Protein AF-A0A5U8JHR2-F1 (afdb_monomer)

Foldseek 3Di:
DDDDCVVAVDQPDLVDLPGVNNVVLVVVCVVVVHDSVVCSVPDDADPCNDQDDDPPPVVSVVVVVVVCVVVDDDPPPPPPPPDDPDDDPDD

pLDDT: mean 75.76, std 13.0, range [42.88, 91.31]

InterPro domains:
  IPR057271 YagK/YfjJ, C-terminal domain [PF11726] (1-89)

Structure (mmCIF, N/CA/C/O backbone):
data_AF-A0A5U8JHR2-F1
#
_entry.id   AF-A0A5U8JHR2-F1
#
loop_
_atom_site.group_PDB
_atom_site.id
_atom_site.type_symbol
_atom_site.label_atom_id
_atom_site.label_alt_id
_atom_site.label_comp_id
_atom_site.label_asym_id
_atom_site.label_entity_id
_atom_site.label_seq_id
_atom_site.pdbx_PDB_ins_code
_atom_site.Cartn_x
_atom_site.Cartn_y
_atom_site.Cartn_z
_atom_site.occupancy
_atom_site.B_iso_or_equiv
_atom_site.auth_seq_id
_atom_site.auth_comp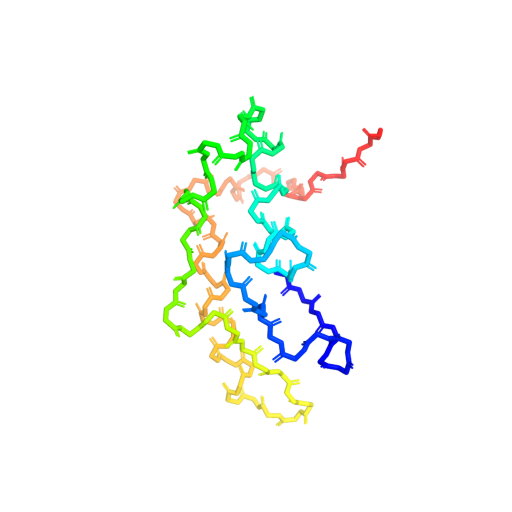_id
_atom_site.auth_asym_id
_atom_site.auth_atom_id
_atom_site.pdbx_PDB_model_num
ATOM 1 N N . LEU A 1 1 ? -3.263 -5.346 -2.189 1.00 74.50 1 LEU A N 1
ATOM 2 C CA . LEU A 1 1 ? -3.875 -4.604 -3.313 1.00 74.50 1 LEU A CA 1
ATOM 3 C C . LEU A 1 1 ? -3.124 -4.973 -4.584 1.00 74.50 1 LEU A C 1
ATOM 5 O O . LEU A 1 1 ? -1.900 -5.008 -4.537 1.00 74.50 1 LEU A O 1
ATOM 9 N N . LEU A 1 2 ? -3.831 -5.291 -5.669 1.00 81.56 2 LEU A N 1
ATOM 10 C CA . LEU A 1 2 ? -3.250 -5.406 -7.010 1.00 81.56 2 LEU A CA 1
ATOM 11 C C . LEU A 1 2 ? -3.622 -4.132 -7.765 1.00 81.56 2 LEU A C 1
ATOM 13 O O . LEU A 1 2 ? -4.791 -3.758 -7.768 1.00 81.56 2 LEU A O 1
ATOM 17 N N . LEU A 1 3 ? -2.636 -3.449 -8.338 1.00 81.62 3 LEU A N 1
ATOM 18 C CA . LEU A 1 3 ? -2.811 -2.134 -8.951 1.00 81.62 3 LEU A CA 1
ATOM 19 C C . LEU A 1 3 ? -2.185 -2.127 -10.343 1.00 81.62 3 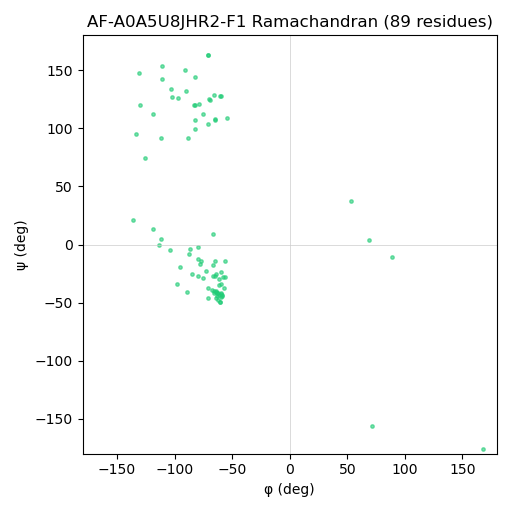LEU A C 1
ATOM 21 O O . LEU A 1 3 ? -1.177 -2.798 -10.572 1.00 81.62 3 LEU A O 1
ATOM 25 N N . ASN A 1 4 ? -2.775 -1.356 -11.257 1.00 80.38 4 ASN A N 1
ATOM 26 C CA . ASN A 1 4 ? -2.164 -1.104 -12.555 1.00 80.38 4 ASN A CA 1
ATOM 27 C C . ASN A 1 4 ? -0.917 -0.229 -12.369 1.00 80.38 4 ASN A C 1
ATOM 29 O O . ASN A 1 4 ? -1.008 0.872 -11.821 1.00 80.38 4 ASN A O 1
ATOM 33 N N . ARG A 1 5 ? 0.229 -0.710 -12.857 1.00 76.50 5 ARG A N 1
ATOM 34 C CA . ARG A 1 5 ? 1.509 0.002 -12.807 1.00 76.50 5 ARG A CA 1
ATOM 35 C C . ARG A 1 5 ? 1.464 1.344 -13.539 1.00 76.50 5 ARG A C 1
ATOM 37 O O . ARG A 1 5 ? 2.111 2.281 -13.083 1.00 76.50 5 ARG A O 1
ATOM 44 N N . ASP A 1 6 ? 0.697 1.437 -14.622 1.00 77.38 6 ASP A N 1
ATOM 45 C CA . ASP A 1 6 ? 0.627 2.648 -15.451 1.00 77.38 6 ASP A CA 1
ATOM 46 C C . ASP A 1 6 ? -0.138 3.782 -14.758 1.00 77.38 6 ASP A C 1
ATOM 48 O O . ASP A 1 6 ? 0.059 4.953 -15.064 1.00 77.38 6 ASP A O 1
ATOM 52 N N . THR A 1 7 ? -0.998 3.438 -13.795 1.00 75.25 7 THR A N 1
ATOM 53 C CA . THR A 1 7 ? -1.766 4.401 -12.995 1.00 75.25 7 THR A CA 1
ATOM 54 C C . THR A 1 7 ? -1.110 4.661 -11.639 1.00 75.25 7 THR A C 1
ATOM 56 O O . THR A 1 7 ? -1.154 5.778 -11.137 1.00 75.25 7 THR A O 1
ATOM 59 N N . TRP A 1 8 ? -0.477 3.643 -11.048 1.00 73.69 8 TRP A N 1
ATOM 60 C CA . TRP A 1 8 ? 0.119 3.707 -9.715 1.00 73.69 8 TRP A CA 1
ATOM 61 C C . TRP A 1 8 ? 1.525 3.106 -9.729 1.00 73.69 8 TRP A C 1
ATOM 63 O O . TRP A 1 8 ? 1.708 1.899 -9.561 1.00 73.69 8 TRP A O 1
ATOM 73 N N . CYS A 1 9 ? 2.538 3.958 -9.892 1.00 75.44 9 CYS A N 1
ATOM 74 C CA . CYS A 1 9 ? 3.948 3.555 -9.915 1.00 75.44 9 CYS A CA 1
ATOM 75 C C . CYS A 1 9 ? 4.553 3.330 -8.516 1.00 75.44 9 CYS A C 1
ATOM 77 O O . CYS A 1 9 ? 5.710 2.930 -8.393 1.00 75.44 9 CYS A O 1
ATOM 79 N N . GLY A 1 10 ? 3.788 3.564 -7.449 1.00 79.44 10 GLY A N 1
ATOM 80 C CA . GLY A 1 10 ? 4.217 3.344 -6.075 1.00 79.44 10 GLY A CA 1
ATOM 81 C C . GLY A 1 10 ? 3.262 3.964 -5.053 1.00 79.44 10 GLY A C 1
ATOM 82 O O . GLY A 1 10 ? 2.224 4.504 -5.428 1.00 79.44 10 GLY A O 1
ATOM 83 N N . PRO A 1 11 ? 3.608 3.900 -3.755 1.00 78.81 11 PRO A N 1
ATOM 84 C CA . PRO A 1 11 ? 2.782 4.445 -2.676 1.00 78.81 11 PRO A CA 1
ATOM 85 C C . PRO A 1 11 ? 2.653 5.978 -2.691 1.00 78.81 11 PRO A C 1
ATOM 87 O O . PRO A 1 11 ? 1.742 6.505 -2.063 1.00 78.81 11 PRO A O 1
ATOM 90 N N . GLY A 1 12 ? 3.533 6.694 -3.397 1.00 84.75 12 GLY A N 1
ATOM 91 C CA . GLY A 1 12 ? 3.611 8.157 -3.336 1.00 84.75 12 GLY A CA 1
ATOM 92 C C . GLY A 1 12 ? 4.188 8.655 -2.005 1.00 84.75 12 GLY A C 1
ATOM 93 O O . GLY A 1 12 ? 4.927 7.927 -1.336 1.00 84.75 12 GLY A O 1
ATOM 94 N N . ASP A 1 13 ? 3.875 9.897 -1.631 1.00 82.06 13 ASP A N 1
ATOM 95 C CA . ASP A 1 13 ? 4.312 10.483 -0.360 1.00 82.06 13 ASP A CA 1
ATOM 96 C C . ASP A 1 13 ? 3.444 9.989 0.809 1.00 82.06 13 ASP A C 1
ATOM 98 O O . ASP A 1 13 ? 2.239 10.210 0.865 1.00 82.06 13 ASP A O 1
ATOM 102 N N . TYR A 1 14 ? 4.068 9.356 1.802 1.00 81.81 14 TYR A N 1
ATOM 103 C CA . TYR A 1 14 ? 3.395 8.849 2.999 1.00 81.81 14 TYR A CA 1
ATOM 104 C C . TYR A 1 14 ? 2.785 9.931 3.899 1.00 81.81 14 TYR A C 1
ATOM 106 O O . TYR A 1 14 ? 2.040 9.580 4.821 1.00 81.81 14 TYR A O 1
ATOM 114 N N . LYS A 1 15 ? 3.141 11.203 3.708 1.00 79.56 15 LYS A N 1
ATOM 115 C CA . LYS A 1 15 ? 2.572 12.348 4.431 1.00 79.56 15 LYS A CA 1
ATOM 116 C C . LYS A 1 15 ? 1.427 13.012 3.673 1.00 79.56 15 LYS A C 1
ATOM 118 O O . LYS A 1 15 ? 0.641 13.717 4.297 1.00 79.56 15 LYS A O 1
ATOM 123 N N . ASP A 1 16 ? 1.338 12.778 2.371 1.00 83.38 16 ASP A N 1
ATOM 124 C CA . ASP A 1 16 ? 0.298 13.330 1.518 1.00 83.38 16 ASP A CA 1
ATOM 125 C C . ASP A 1 16 ? -0.973 12.461 1.613 1.00 83.38 16 ASP A C 1
ATOM 127 O O . ASP A 1 16 ? -0.902 11.259 1.326 1.00 83.38 16 ASP A O 1
ATOM 131 N N . PRO A 1 17 ? -2.123 13.011 2.052 1.00 81.12 17 PRO A N 1
ATOM 132 C CA . PRO A 1 17 ? -3.383 12.274 2.124 1.00 81.12 17 PRO A CA 1
ATOM 133 C C . PRO A 1 17 ? -3.914 11.827 0.755 1.00 81.12 17 PRO A C 1
ATOM 135 O O . PRO A 1 17 ? -4.609 10.811 0.706 1.00 81.12 17 PRO A O 1
ATOM 138 N N . ASP A 1 18 ? -3.560 12.522 -0.329 1.00 85.94 18 ASP A N 1
ATOM 139 C CA . ASP A 1 18 ? -4.046 12.224 -1.682 1.00 85.94 18 ASP A CA 1
ATOM 140 C C . ASP A 1 18 ? -3.176 11.177 -2.398 1.00 85.94 18 ASP A C 1
ATOM 142 O O . ASP A 1 18 ? -3.532 10.650 -3.458 1.00 85.94 18 ASP A O 1
ATOM 146 N N . SER A 1 19 ? -2.036 10.810 -1.804 1.00 88.12 19 SER A N 1
ATOM 147 C CA . SER A 1 19 ? -1.214 9.710 -2.296 1.00 88.12 19 SER A CA 1
ATOM 148 C C . SER A 1 19 ? -1.876 8.354 -2.050 1.00 88.12 19 SER A C 1
ATOM 150 O O . SER A 1 19 ? -2.741 8.184 -1.187 1.00 88.12 19 SER A O 1
ATOM 152 N N . LEU A 1 20 ? -1.402 7.319 -2.748 1.00 86.81 20 LEU A N 1
ATOM 153 C CA . LEU A 1 20 ? -1.853 5.951 -2.500 1.00 86.81 20 LEU A CA 1
ATOM 154 C C . LEU A 1 20 ? -1.624 5.521 -1.041 1.00 86.81 20 LEU A C 1
ATOM 156 O O . LEU A 1 20 ? -2.460 4.831 -0.458 1.00 86.81 20 LEU A O 1
ATOM 160 N N . ALA A 1 21 ? -0.511 5.932 -0.434 1.00 86.94 21 ALA A N 1
ATOM 161 C CA . ALA A 1 21 ? -0.231 5.680 0.971 1.00 86.94 21 ALA A CA 1
ATOM 162 C C . ALA A 1 21 ? -1.212 6.416 1.897 1.00 86.94 21 ALA A C 1
ATOM 164 O O . ALA A 1 21 ? -1.655 5.827 2.888 1.00 86.94 21 ALA A O 1
ATOM 165 N N . GLY A 1 22 ? -1.565 7.662 1.571 1.00 86.50 22 GLY A N 1
ATOM 166 C CA . GLY A 1 22 ? -2.583 8.452 2.263 1.00 86.50 22 GLY A CA 1
ATOM 167 C C . GLY A 1 22 ? -3.960 7.794 2.206 1.00 86.50 22 GLY A C 1
ATOM 168 O O . GLY A 1 22 ? -4.560 7.525 3.248 1.00 86.50 22 GLY A O 1
ATOM 169 N N . MET A 1 23 ? -4.393 7.389 1.012 1.00 87.75 23 MET A N 1
ATOM 170 C CA . MET A 1 23 ? -5.652 6.668 0.808 1.00 87.75 23 MET A CA 1
ATOM 171 C C . MET A 1 23 ? -5.702 5.338 1.574 1.00 87.75 23 MET A C 1
ATOM 173 O O . MET A 1 23 ? -6.708 5.025 2.209 1.00 87.75 23 MET A O 1
ATOM 177 N N . ILE A 1 24 ? -4.611 4.558 1.585 1.00 87.38 24 ILE A N 1
ATOM 178 C CA . ILE A 1 24 ? -4.531 3.310 2.369 1.00 87.38 24 ILE A CA 1
ATOM 179 C C . ILE A 1 24 ? -4.677 3.594 3.872 1.00 87.38 24 ILE A C 1
ATOM 181 O O . ILE A 1 24 ? -5.397 2.874 4.566 1.00 87.38 24 ILE A O 1
ATOM 185 N N . LYS A 1 25 ? -4.021 4.642 4.386 1.00 86.50 25 LYS A N 1
ATOM 186 C CA . LYS A 1 25 ? -4.126 5.053 5.796 1.00 86.50 25 LYS A CA 1
ATOM 187 C C . LYS A 1 25 ? -5.546 5.474 6.162 1.00 86.50 25 LYS A C 1
ATOM 189 O O . LYS A 1 25 ? -6.049 5.057 7.204 1.00 86.50 25 LYS A O 1
ATOM 194 N N . GLN A 1 26 ? -6.197 6.261 5.310 1.00 84.50 26 GLN A N 1
ATOM 195 C CA . GLN A 1 26 ? -7.579 6.697 5.512 1.00 84.50 26 GLN A CA 1
ATOM 196 C C . GLN A 1 26 ? -8.549 5.512 5.501 1.00 84.50 26 GLN A C 1
ATOM 198 O O . GLN A 1 26 ? -9.371 5.393 6.408 1.00 84.50 26 GLN A O 1
ATOM 203 N N . ALA A 1 27 ? -8.411 4.594 4.539 1.00 86.25 27 ALA A N 1
ATOM 204 C CA . ALA A 1 27 ? -9.229 3.386 4.467 1.00 86.25 27 ALA A CA 1
ATOM 205 C C . ALA A 1 27 ? -9.070 2.511 5.722 1.00 86.25 27 ALA A C 1
ATOM 207 O O . ALA A 1 27 ? -10.057 2.018 6.267 1.00 86.25 27 ALA A O 1
ATOM 208 N N . TRP A 1 28 ? -7.840 2.367 6.226 1.00 85.81 28 TRP A N 1
ATOM 209 C CA . TRP A 1 28 ? -7.564 1.653 7.474 1.00 85.81 28 TRP A CA 1
ATOM 210 C C . TRP A 1 28 ? -8.236 2.311 8.687 1.00 85.81 28 TRP A C 1
ATOM 212 O O . TRP A 1 28 ? -8.902 1.633 9.469 1.00 85.81 28 TRP A O 1
ATOM 222 N N . CYS A 1 29 ? -8.107 3.632 8.832 1.00 84.62 29 CYS A N 1
ATOM 223 C CA . CYS A 1 29 ? -8.729 4.367 9.936 1.00 84.62 29 CYS A CA 1
ATOM 224 C C . CYS A 1 29 ? -10.264 4.306 9.864 1.00 84.62 29 CYS A C 1
ATOM 226 O O . CYS A 1 29 ? -10.918 4.076 10.880 1.00 84.62 29 CYS A O 1
ATOM 228 N N . SER A 1 30 ? -10.830 4.413 8.658 1.00 83.75 30 SER A N 1
ATOM 229 C CA . SER A 1 30 ? -12.267 4.266 8.406 1.00 83.75 30 SER A CA 1
ATOM 230 C C . SER A 1 30 ? -12.783 2.883 8.817 1.00 83.75 30 SER A C 1
ATOM 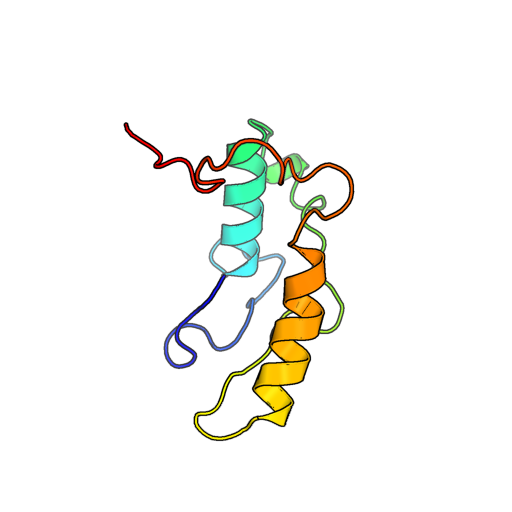232 O O . SER A 1 30 ? -13.777 2.791 9.537 1.00 83.75 30 SER A O 1
ATOM 234 N N . ALA A 1 31 ? -12.067 1.810 8.459 1.00 84.56 31 ALA A N 1
ATOM 235 C CA . ALA A 1 31 ? -12.426 0.445 8.846 1.00 84.56 31 ALA A CA 1
ATOM 236 C C . ALA A 1 31 ? -12.427 0.240 10.372 1.00 84.56 31 ALA A C 1
ATOM 238 O O . ALA A 1 31 ? -13.264 -0.491 10.900 1.00 84.56 31 ALA A O 1
ATOM 239 N N . LEU A 1 32 ? -11.518 0.912 11.083 1.00 84.00 32 LEU A N 1
ATOM 240 C CA . LEU A 1 32 ? -11.431 0.870 12.544 1.00 84.00 32 LEU A CA 1
ATOM 241 C C . LEU A 1 32 ? -12.329 1.900 13.249 1.00 84.00 32 LEU A C 1
ATOM 243 O O . LEU A 1 32 ? -12.400 1.884 14.475 1.00 84.00 32 LEU A O 1
ATOM 247 N N . LYS A 1 33 ? -13.022 2.772 12.502 1.00 84.62 33 LYS A N 1
ATOM 248 C CA . LYS A 1 33 ? -13.803 3.908 13.028 1.00 84.62 33 LYS A CA 1
ATOM 249 C C . LYS A 1 33 ? -12.982 4.822 13.950 1.00 84.62 33 LYS A C 1
ATOM 251 O O . LYS A 1 33 ? -13.491 5.320 14.952 1.00 84.62 33 LYS A O 1
ATOM 256 N N . VAL A 1 34 ? -11.712 5.033 13.609 1.00 81.19 34 VAL A N 1
ATOM 257 C CA . VAL A 1 34 ? -10.793 5.919 14.338 1.00 81.19 34 VAL A CA 1
ATOM 258 C C . VAL A 1 34 ? -10.451 7.149 13.503 1.00 81.19 34 VAL A C 1
ATOM 260 O O . VAL A 1 34 ? -10.488 7.104 12.273 1.00 81.19 34 VAL A O 1
ATOM 263 N N . ASP A 1 35 ? -10.111 8.252 14.169 1.00 77.44 35 ASP A N 1
ATOM 26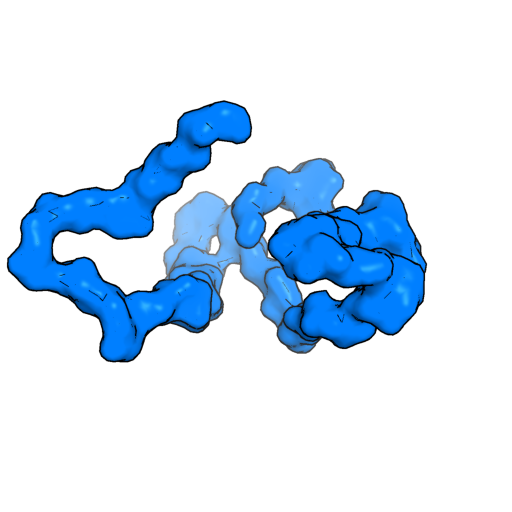4 C CA . ASP A 1 35 ? -9.758 9.500 13.493 1.00 77.44 35 ASP A CA 1
ATOM 265 C C . ASP A 1 35 ? -8.456 9.367 12.681 1.00 77.44 35 ASP A C 1
ATOM 267 O O . ASP A 1 35 ? -7.419 8.924 13.185 1.00 77.44 35 ASP A O 1
ATOM 271 N N . ALA A 1 36 ? -8.506 9.769 11.410 1.00 69.19 36 ALA A N 1
ATOM 272 C CA . ALA A 1 36 ? -7.392 9.613 10.480 1.00 69.19 36 ALA A CA 1
ATOM 273 C C . ALA A 1 36 ? -6.253 10.614 10.726 1.00 69.19 36 ALA A C 1
ATOM 275 O O . ALA A 1 36 ? -5.100 10.281 10.446 1.00 69.19 36 ALA A O 1
ATOM 276 N N . GLN A 1 37 ? -6.535 11.809 11.264 1.00 66.69 37 GLN A N 1
ATOM 277 C CA . GLN A 1 37 ? -5.492 12.805 11.535 1.00 66.69 37 GLN A CA 1
ATOM 278 C C . GLN A 1 37 ? -4.601 12.382 12.705 1.00 66.69 37 GLN A C 1
ATOM 280 O O . GLN A 1 37 ? -3.383 12.547 12.653 1.00 66.69 37 GLN A O 1
ATOM 285 N N . THR A 1 38 ? -5.193 11.765 13.726 1.00 62.12 38 THR A N 1
ATOM 286 C CA . THR A 1 38 ? -4.485 11.355 14.945 1.00 62.12 38 THR A CA 1
ATOM 287 C C . THR A 1 38 ? -3.797 9.989 14.791 1.00 62.12 38 THR A C 1
ATOM 289 O O . THR A 1 38 ? -2.785 9.717 15.440 1.00 62.12 38 THR A O 1
ATOM 292 N N . HIS A 1 39 ? -4.293 9.121 13.898 1.00 61.88 39 HIS A N 1
ATOM 293 C CA . HIS A 1 39 ? -3.867 7.716 13.809 1.00 61.88 39 HIS A CA 1
ATOM 294 C C . HIS A 1 39 ? -3.223 7.294 12.476 1.00 61.88 39 HIS A C 1
ATOM 296 O O . HIS A 1 39 ? -2.961 6.107 12.263 1.00 61.88 39 HIS A O 1
ATOM 302 N N . ALA A 1 40 ? -2.843 8.245 11.616 1.00 60.12 40 ALA A N 1
ATOM 303 C CA . ALA A 1 40 ? -2.124 7.987 10.358 1.00 60.12 40 ALA A CA 1
ATOM 304 C C . ALA A 1 40 ? -0.790 7.213 10.512 1.00 60.12 40 ALA A C 1
ATOM 306 O O . ALA A 1 40 ? -0.236 6.722 9.523 1.00 60.12 40 ALA A O 1
ATOM 307 N N . VAL A 1 41 ? -0.262 7.097 11.737 1.00 62.62 41 VAL A N 1
ATOM 308 C CA . VAL A 1 41 ? 0.970 6.360 12.080 1.00 62.62 41 VAL A CA 1
ATOM 309 C C . VAL A 1 41 ? 0.737 4.841 12.195 1.00 62.62 41 VAL A C 1
ATOM 311 O O . VAL A 1 41 ? 1.696 4.074 12.221 1.00 62.62 41 VAL A O 1
ATOM 314 N N . LEU A 1 42 ? -0.519 4.375 12.240 1.00 64.81 42 LEU A N 1
ATOM 315 C CA . LEU A 1 42 ? -0.834 2.967 12.519 1.00 64.81 42 LEU A CA 1
ATOM 316 C C . LEU A 1 42 ? -0.662 2.028 11.316 1.00 64.81 42 LEU A C 1
ATOM 318 O O . LEU A 1 42 ? -0.363 0.847 11.499 1.00 64.81 42 LEU A O 1
ATOM 322 N N . ALA A 1 43 ? -0.805 2.520 10.083 1.00 71.69 43 ALA A N 1
ATOM 323 C CA . ALA A 1 43 ? -0.563 1.702 8.898 1.00 71.69 43 ALA A CA 1
ATOM 324 C C . ALA A 1 43 ? 0.942 1.652 8.588 1.00 71.69 43 ALA A C 1
ATOM 326 O O . ALA A 1 43 ? 1.518 2.571 7.998 1.00 71.69 43 ALA A O 1
ATOM 327 N N . ARG A 1 44 ? 1.589 0.560 9.006 1.00 79.44 44 ARG A N 1
ATOM 328 C CA . ARG A 1 44 ? 3.018 0.327 8.779 1.00 79.44 44 ARG A CA 1
ATOM 329 C C . ARG A 1 44 ? 3.265 -0.237 7.382 1.00 79.44 44 ARG A C 1
ATOM 331 O O . ARG A 1 44 ? 2.837 -1.343 7.061 1.00 79.44 44 ARG A O 1
ATOM 338 N N . PHE A 1 45 ? 4.043 0.488 6.586 1.00 83.12 45 PHE A N 1
ATOM 339 C CA . PHE A 1 45 ? 4.550 0.001 5.306 1.00 83.12 45 PHE A CA 1
ATOM 340 C C . PHE A 1 45 ? 5.906 -0.696 5.509 1.00 83.12 45 PHE A C 1
ATOM 342 O O . PHE A 1 45 ? 6.772 -0.157 6.206 1.00 83.12 45 PHE A O 1
ATOM 349 N N . PRO A 1 46 ? 6.123 -1.898 4.947 1.00 81.69 46 PRO A N 1
ATOM 350 C CA . PRO A 1 46 ? 7.425 -2.557 5.006 1.00 81.69 46 PRO A CA 1
ATOM 351 C C . PRO A 1 46 ? 8.439 -1.834 4.105 1.00 81.69 46 PRO A C 1
ATOM 353 O O . PRO A 1 46 ? 8.053 -1.110 3.192 1.00 81.69 46 PRO A O 1
ATOM 356 N N . GLN A 1 47 ? 9.741 -2.085 4.300 1.00 80.75 47 GLN A N 1
ATOM 357 C CA . GLN A 1 47 ? 10.813 -1.443 3.513 1.00 80.75 47 GLN A CA 1
ATOM 358 C C . GLN A 1 47 ? 10.684 -1.649 1.992 1.00 80.75 47 GLN A C 1
ATOM 360 O O . GLN A 1 47 ? 11.148 -0.822 1.214 1.00 80.75 47 GLN A O 1
ATOM 365 N N . ARG A 1 48 ? 10.060 -2.750 1.551 1.00 82.00 48 ARG A N 1
ATOM 366 C CA . ARG A 1 48 ? 9.791 -3.049 0.133 1.00 82.00 48 ARG A CA 1
ATOM 367 C C . ARG A 1 48 ? 8.296 -3.322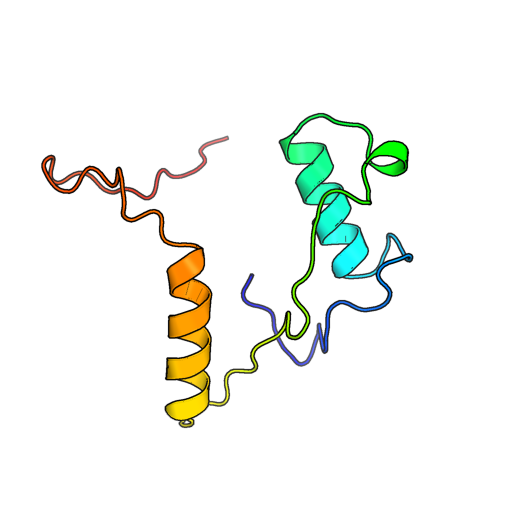 -0.072 1.00 82.00 48 ARG A C 1
ATOM 369 O O . ARG A 1 48 ? 7.914 -4.491 -0.217 1.00 82.00 48 ARG A O 1
ATOM 376 N N . PRO A 1 49 ? 7.455 -2.270 -0.054 1.00 80.94 49 PRO A N 1
ATOM 377 C CA . PRO A 1 49 ? 5.998 -2.396 0.001 1.00 80.94 49 PRO A CA 1
ATOM 378 C C . PRO A 1 49 ? 5.371 -2.775 -1.341 1.00 80.94 49 PRO A C 1
ATOM 380 O O . PRO A 1 49 ? 4.223 -3.205 -1.377 1.00 80.94 49 PRO A O 1
ATOM 383 N N . VAL A 1 50 ? 6.127 -2.661 -2.434 1.00 86.06 50 VAL A N 1
ATOM 384 C CA . VAL A 1 50 ? 5.666 -2.966 -3.788 1.00 86.06 50 VAL A CA 1
ATOM 385 C C . VAL A 1 50 ? 6.371 -4.212 -4.314 1.00 86.06 50 VAL A C 1
ATOM 387 O O . VAL A 1 50 ? 7.557 -4.433 -4.057 1.00 86.06 50 VAL A O 1
ATOM 390 N N . SER A 1 51 ? 5.628 -5.035 -5.050 1.00 86.62 51 SER A N 1
ATOM 391 C CA . SER A 1 51 ? 6.176 -6.112 -5.873 1.00 86.62 51 SER A CA 1
ATOM 392 C C . SER A 1 51 ? 5.563 -5.977 -7.260 1.00 86.62 51 SER A C 1
ATOM 394 O O . SER A 1 51 ? 4.341 -5.997 -7.390 1.00 86.62 51 SER A O 1
ATOM 396 N N . TRP A 1 52 ? 6.402 -5.787 -8.273 1.00 87.31 52 TRP A N 1
ATOM 397 C CA . TRP A 1 52 ? 5.955 -5.724 -9.660 1.00 87.31 52 TRP A CA 1
ATOM 398 C C . TRP A 1 52 ? 5.784 -7.132 -10.209 1.00 87.31 52 TRP A C 1
ATOM 400 O O . TRP A 1 52 ? 6.537 -8.031 -9.843 1.00 87.31 52 TRP A O 1
ATOM 410 N N . LEU A 1 53 ? 4.779 -7.311 -11.063 1.00 87.75 53 LEU A N 1
ATOM 411 C CA . LEU A 1 53 ? 4.515 -8.566 -11.750 1.00 87.75 53 LEU A CA 1
ATOM 412 C C . LEU A 1 53 ? 4.618 -8.320 -13.247 1.00 87.75 53 LEU A C 1
ATOM 414 O O . LEU A 1 53 ? 3.796 -7.611 -13.826 1.00 87.75 53 LEU A O 1
ATOM 418 N N . THR A 1 54 ? 5.631 -8.913 -13.864 1.00 88.94 54 THR A N 1
ATOM 419 C CA . THR A 1 54 ? 5.813 -8.898 -15.315 1.00 88.94 54 THR A CA 1
ATOM 420 C C . THR A 1 54 ? 5.391 -10.249 -15.879 1.00 88.94 54 THR A C 1
ATOM 422 O O . THR A 1 54 ? 5.746 -11.297 -15.336 1.00 88.94 54 THR A O 1
ATOM 425 N N . ARG A 1 55 ? 4.610 -10.252 -16.965 1.00 87.69 55 ARG A N 1
ATOM 426 C CA . ARG A 1 55 ? 4.152 -11.496 -17.599 1.00 87.69 55 ARG A CA 1
ATOM 427 C C . ARG A 1 55 ? 5.362 -12.328 -18.041 1.00 87.69 55 ARG A C 1
ATOM 429 O O . ARG A 1 55 ? 6.219 -11.824 -18.756 1.00 87.69 55 ARG A O 1
ATOM 436 N N . GLY A 1 56 ? 5.399 -13.596 -17.633 1.00 90.88 56 GLY A N 1
ATOM 437 C CA . GLY A 1 56 ? 6.491 -14.525 -17.945 1.00 90.88 56 GLY A CA 1
ATOM 438 C C . GLY A 1 56 ? 7.647 -14.525 -16.938 1.00 90.88 56 GLY A C 1
ATOM 439 O O . GLY A 1 56 ? 8.463 -15.441 -16.978 1.00 90.88 56 GLY A O 1
ATOM 440 N N . ASP A 1 57 ? 7.701 -13.574 -15.997 1.00 90.88 57 ASP A N 1
ATOM 441 C CA . ASP A 1 57 ? 8.699 -13.585 -14.923 1.00 90.88 57 ASP A CA 1
ATOM 442 C C . ASP A 1 57 ? 8.190 -14.391 -13.717 1.00 90.88 57 ASP A C 1
ATOM 444 O O . ASP A 1 57 ? 7.521 -13.886 -12.808 1.00 90.88 57 ASP A O 1
ATOM 448 N N . ASN A 1 58 ? 8.527 -15.681 -13.714 1.00 91.31 58 ASN A N 1
ATOM 449 C CA . ASN A 1 58 ? 8.168 -16.591 -12.629 1.00 91.31 58 ASN A CA 1
ATOM 450 C C . ASN A 1 58 ? 8.849 -16.231 -11.300 1.00 91.31 58 ASN A C 1
ATOM 452 O O . ASN A 1 58 ? 8.294 -16.516 -10.241 1.00 91.31 58 ASN A O 1
ATOM 456 N N . THR A 1 59 ? 10.013 -15.580 -11.321 1.00 90.88 59 THR A N 1
ATOM 457 C CA . THR A 1 59 ? 10.739 -15.206 -10.100 1.00 90.88 59 THR A CA 1
ATOM 458 C C . THR A 1 59 ? 10.008 -14.088 -9.363 1.00 90.88 59 THR A C 1
ATOM 460 O O . THR A 1 59 ? 9.781 -14.193 -8.155 1.00 90.88 59 THR A O 1
ATOM 463 N N . GLN A 1 60 ? 9.571 -13.052 -10.088 1.00 90.25 60 GLN A N 1
ATOM 464 C CA . GLN A 1 60 ? 8.729 -11.984 -9.532 1.00 90.25 60 GLN A CA 1
ATOM 465 C C . GLN A 1 60 ? 7.425 -12.543 -8.960 1.00 90.25 60 GLN A C 1
ATOM 467 O O . GLN A 1 60 ? 7.026 -12.173 -7.852 1.00 90.25 60 GLN A O 1
ATOM 472 N N . LEU A 1 61 ? 6.794 -13.474 -9.682 1.00 90.00 61 LEU A N 1
ATOM 473 C CA . LEU A 1 61 ? 5.573 -14.130 -9.228 1.00 90.00 61 LEU A CA 1
ATOM 474 C C . LEU A 1 61 ? 5.791 -14.893 -7.915 1.00 90.00 61 LEU A C 1
ATOM 476 O O . LEU A 1 61 ? 5.040 -14.688 -6.964 1.00 90.00 61 LEU A O 1
ATOM 480 N N . GLN A 1 62 ? 6.834 -15.722 -7.823 1.00 89.44 62 GLN A N 1
ATOM 481 C CA . GLN A 1 62 ? 7.133 -16.490 -6.609 1.00 89.44 62 GLN A CA 1
ATOM 482 C C . GLN A 1 62 ? 7.444 -15.585 -5.408 1.00 89.44 62 GLN A C 1
ATOM 484 O O . GLN A 1 62 ? 6.937 -15.813 -4.310 1.00 89.44 62 GLN A O 1
ATOM 489 N N . GLN A 1 63 ? 8.210 -14.509 -5.606 1.00 88.31 63 GLN A N 1
ATOM 490 C CA . GLN A 1 63 ? 8.490 -13.538 -4.542 1.00 88.31 63 GLN A CA 1
ATOM 491 C C . GLN A 1 63 ? 7.224 -12.807 -4.073 1.00 88.31 63 GLN A C 1
ATOM 493 O O . GLN A 1 63 ? 7.036 -12.598 -2.872 1.00 88.31 63 GLN A O 1
ATOM 498 N N . ALA A 1 64 ? 6.340 -12.429 -5.000 1.00 87.75 64 ALA A N 1
ATOM 499 C CA . ALA A 1 64 ? 5.070 -11.795 -4.665 1.00 87.75 64 ALA A CA 1
ATOM 500 C C . ALA A 1 64 ? 4.139 -12.754 -3.908 1.00 87.75 64 ALA A C 1
ATOM 502 O O . ALA A 1 64 ? 3.540 -12.349 -2.913 1.00 87.75 64 ALA A O 1
ATOM 503 N N . LEU A 1 65 ? 4.063 -14.022 -4.325 1.00 87.56 65 LEU A N 1
ATOM 504 C CA . LEU A 1 65 ? 3.291 -15.060 -3.637 1.00 87.56 65 LEU A CA 1
ATOM 505 C C . LEU A 1 65 ? 3.831 -15.330 -2.231 1.00 87.56 65 LEU A C 1
ATOM 507 O O . LEU A 1 65 ? 3.050 -15.406 -1.286 1.00 87.56 65 LEU A O 1
ATOM 511 N N . SER A 1 66 ? 5.155 -15.386 -2.069 1.00 86.62 66 SER A N 1
ATOM 512 C CA . SER A 1 66 ? 5.802 -15.529 -0.761 1.00 86.62 66 SER A CA 1
ATOM 513 C C . SER A 1 66 ? 5.424 -14.387 0.192 1.00 86.62 66 SER A C 1
ATOM 515 O O . SER A 1 66 ? 5.047 -14.632 1.335 1.00 86.62 66 SER A O 1
ATOM 517 N N . LYS A 1 67 ? 5.417 -13.135 -0.285 1.00 83.62 67 LYS A N 1
ATOM 518 C CA . LYS A 1 67 ? 4.937 -11.993 0.512 1.00 83.62 67 LYS A CA 1
ATOM 519 C C . LYS A 1 67 ? 3.431 -12.049 0.772 1.00 83.62 67 LYS A C 1
ATOM 521 O O . LYS A 1 67 ? 2.991 -11.707 1.864 1.00 83.62 67 LYS A O 1
ATOM 526 N N . ALA A 1 68 ? 2.635 -12.463 -0.212 1.00 83.56 68 ALA A N 1
ATOM 527 C CA . ALA A 1 68 ? 1.185 -12.580 -0.072 1.00 83.56 68 ALA A CA 1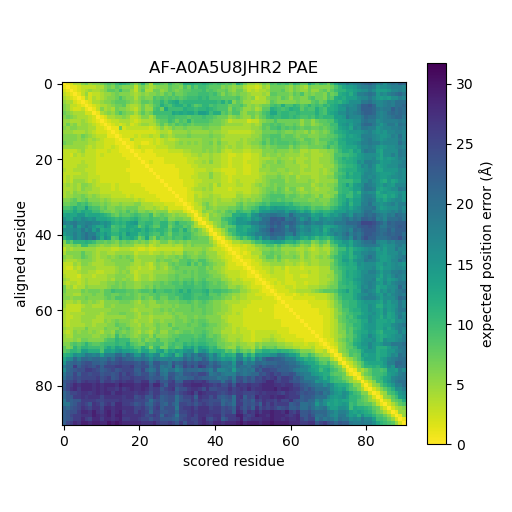
ATOM 528 C C . ALA A 1 68 ? 0.784 -13.683 0.915 1.00 83.56 68 ALA A C 1
ATOM 530 O O . ALA A 1 68 ? -0.255 -13.563 1.559 1.00 83.56 68 ALA A O 1
ATOM 531 N N . ALA A 1 69 ? 1.620 -14.709 1.099 1.00 81.50 69 ALA A N 1
ATOM 532 C CA . ALA A 1 69 ? 1.405 -15.744 2.104 1.00 81.50 69 ALA A CA 1
ATOM 533 C C . ALA A 1 69 ? 1.314 -15.167 3.528 1.00 81.50 69 ALA A C 1
ATOM 535 O O . ALA A 1 69 ? 0.571 -15.704 4.339 1.00 81.50 69 ALA A O 1
ATOM 536 N N . TYR A 1 70 ? 1.960 -14.027 3.813 1.00 74.81 70 TYR A N 1
ATOM 537 C CA . TYR A 1 70 ? 1.798 -13.310 5.087 1.00 74.81 70 TYR A CA 1
ATOM 538 C C . TYR A 1 70 ? 0.358 -12.823 5.330 1.00 74.81 70 TYR A C 1
ATOM 540 O O . TYR A 1 70 ? -0.083 -12.721 6.470 1.00 74.81 70 TYR A O 1
ATOM 548 N N . LEU A 1 71 ? -0.398 -12.532 4.265 1.00 70.81 71 LEU A N 1
ATOM 549 C CA . LEU A 1 71 ? -1.809 -12.147 4.369 1.00 70.81 71 LEU A CA 1
ATOM 550 C C . LEU A 1 71 ? -2.723 -13.356 4.611 1.00 70.81 71 LEU A C 1
ATOM 552 O O . LEU A 1 71 ? -3.874 -13.190 5.015 1.00 70.81 71 LEU A O 1
ATOM 556 N N . ALA A 1 72 ? -2.240 -14.574 4.359 1.00 67.25 72 ALA A N 1
ATOM 557 C CA . ALA A 1 72 ? -3.003 -15.784 4.591 1.00 67.25 72 ALA A CA 1
ATOM 558 C C . ALA A 1 72 ? -2.900 -16.179 6.070 1.00 67.25 72 ALA A C 1
ATOM 560 O O . ALA A 1 72 ? -1.884 -16.689 6.534 1.00 67.25 72 ALA A O 1
ATOM 561 N N . LYS A 1 73 ? -3.988 -15.988 6.819 1.00 60.22 73 LYS A N 1
ATOM 562 C CA . LYS A 1 73 ? -4.127 -16.551 8.165 1.00 60.22 73 LYS A CA 1
ATOM 563 C C . LYS A 1 73 ? -4.163 -18.083 8.054 1.00 60.22 73 LYS A C 1
ATOM 565 O O . LYS A 1 73 ? -5.160 -18.620 7.578 1.00 60.22 73 LYS A O 1
ATOM 570 N N . GLN A 1 74 ? -3.095 -18.779 8.452 1.00 57.09 74 GLN A N 1
ATOM 571 C CA . GLN A 1 74 ? -3.072 -20.252 8.481 1.00 57.09 74 GLN A CA 1
ATOM 572 C C . GLN A 1 74 ? -3.564 -20.828 9.818 1.00 57.09 74 GLN A C 1
ATOM 574 O O . GLN A 1 74 ? -4.368 -21.752 9.819 1.00 57.09 74 GLN A O 1
ATOM 579 N N . GLU A 1 75 ? -3.182 -20.220 10.942 1.00 53.78 75 GLU A N 1
ATOM 580 C CA . GLU A 1 75 ? -3.318 -20.781 12.304 1.00 53.78 75 GLU A CA 1
ATOM 581 C C . GLU A 1 75 ? -4.749 -21.124 12.774 1.00 53.78 75 GLU A C 1
ATOM 583 O O . GLU A 1 75 ? -4.930 -21.944 13.661 1.00 53.78 75 GLU A O 1
ATOM 588 N N . THR A 1 76 ? -5.797 -20.515 12.211 1.00 53.91 76 THR A N 1
ATOM 589 C CA . THR A 1 76 ? -7.206 -20.792 12.599 1.00 53.91 76 THR A CA 1
ATOM 590 C C . THR A 1 76 ? -8.118 -20.928 11.389 1.00 53.91 76 THR A C 1
ATOM 592 O O . THR A 1 76 ? -9.328 -20.720 11.485 1.00 53.91 76 THR A O 1
ATOM 595 N N . LYS A 1 77 ? -7.552 -21.225 10.213 1.00 53.12 77 LYS A N 1
ATOM 596 C CA . LYS A 1 77 ? -8.368 -21.391 9.015 1.00 53.12 77 LYS A CA 1
ATOM 597 C C . LYS A 1 77 ? -9.159 -22.691 9.145 1.00 53.12 77 LYS A C 1
ATOM 599 O O . LYS A 1 77 ? -8.599 -23.773 8.970 1.00 53.12 77 LYS A O 1
ATOM 604 N N . ALA A 1 78 ? -10.451 -22.569 9.450 1.00 55.50 78 ALA A N 1
ATOM 605 C CA . ALA A 1 78 ? -11.396 -23.672 9.365 1.00 55.50 78 ALA A CA 1
ATOM 606 C C . ALA A 1 78 ? -11.308 -24.253 7.946 1.00 55.50 78 ALA A C 1
ATOM 608 O O . ALA A 1 78 ? -11.606 -23.599 6.947 1.00 55.50 78 ALA A O 1
ATOM 609 N N . THR A 1 79 ? -10.737 -25.449 7.865 1.00 57.62 79 THR A N 1
ATOM 610 C CA . THR A 1 79 ? -10.559 -26.222 6.630 1.00 57.62 79 THR A CA 1
ATOM 611 C C . THR A 1 79 ? -11.445 -27.469 6.639 1.00 57.62 79 THR A C 1
ATOM 613 O O . THR A 1 79 ? -11.358 -28.282 5.725 1.00 57.62 79 THR A O 1
ATOM 616 N N . GLY A 1 80 ? -12.296 -27.619 7.662 1.00 55.41 80 GLY A N 1
ATOM 617 C CA . GLY A 1 80 ? -13.030 -28.849 7.962 1.00 55.41 80 GLY A CA 1
ATOM 618 C C . GLY A 1 80 ? -14.513 -28.861 7.589 1.00 55.41 80 GLY A C 1
ATOM 619 O O . GLY A 1 80 ? -15.139 -29.901 7.739 1.00 55.41 80 GLY A O 1
ATOM 620 N N . ASP A 1 81 ? -15.090 -27.758 7.118 1.00 57.12 81 ASP A N 1
ATOM 621 C CA . ASP A 1 81 ? -16.541 -27.607 6.926 1.00 57.12 81 ASP A CA 1
ATOM 622 C C . ASP A 1 81 ? -16.984 -27.479 5.460 1.00 57.12 81 ASP A C 1
ATOM 624 O O . ASP A 1 81 ? -18.176 -27.406 5.183 1.00 57.12 81 ASP A O 1
ATOM 628 N N . GLY A 1 82 ? -16.058 -27.504 4.495 1.00 56.91 82 GLY A N 1
ATOM 629 C CA . GLY A 1 82 ? -16.402 -27.489 3.064 1.00 56.91 82 GLY A CA 1
ATOM 630 C C . GLY A 1 82 ? -17.010 -26.170 2.563 1.00 56.91 82 GLY A C 1
ATOM 631 O O . GLY A 1 82 ? -17.347 -26.066 1.384 1.00 56.91 82 GLY A O 1
ATOM 632 N N . GLU A 1 83 ? -17.101 -25.154 3.421 1.00 59.72 83 GLU A N 1
ATOM 633 C CA . GLU A 1 83 ? -17.676 -23.855 3.095 1.00 59.72 83 GLU A CA 1
ATOM 634 C C . GLU A 1 83 ? -16.634 -22.852 2.579 1.00 59.72 83 GLU A C 1
ATOM 636 O O . GLU A 1 83 ? -15.434 -22.871 2.886 1.00 59.72 83 GLU A O 1
ATOM 641 N N 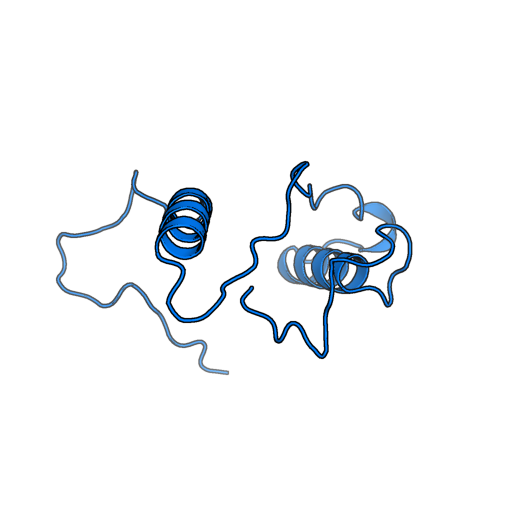. ARG A 1 84 ? -17.106 -21.950 1.716 1.00 58.41 84 ARG A N 1
ATOM 642 C CA . ARG A 1 84 ? -16.270 -20.952 1.042 1.00 58.41 84 ARG A CA 1
ATOM 643 C C . ARG A 1 84 ? -15.892 -19.830 2.012 1.00 58.41 84 ARG A C 1
ATOM 645 O O . ARG A 1 84 ? -16.701 -18.973 2.335 1.00 58.41 84 ARG A O 1
ATOM 652 N N . ASN A 1 85 ? -14.606 -19.746 2.349 1.00 54.56 85 ASN A N 1
ATOM 653 C CA . ASN A 1 85 ? -14.004 -18.691 3.184 1.00 54.56 85 ASN A CA 1
ATOM 654 C C . ASN A 1 85 ? -13.990 -17.267 2.563 1.00 54.56 85 ASN A C 1
ATOM 656 O O . ASN A 1 85 ? -13.340 -16.367 3.092 1.00 54.5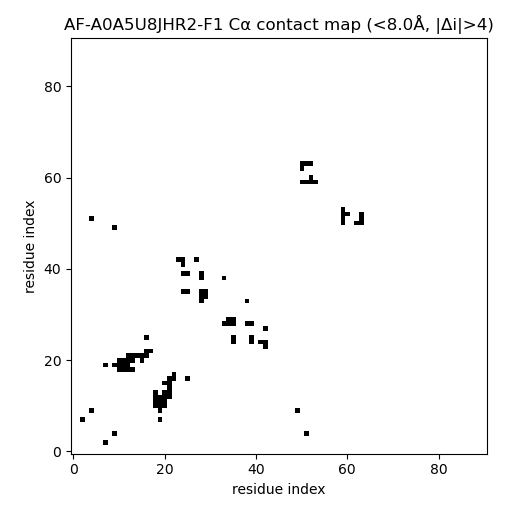6 85 ASN A O 1
ATOM 660 N N . PHE A 1 86 ? -14.671 -17.046 1.435 1.00 57.75 86 PHE A N 1
ATOM 661 C CA . PHE A 1 86 ? -14.863 -15.725 0.835 1.00 57.75 86 PHE A CA 1
ATOM 662 C C . PHE A 1 86 ? -16.340 -15.348 0.956 1.00 57.75 86 PHE A C 1
ATOM 664 O O . PHE A 1 86 ? -17.146 -15.680 0.090 1.00 57.75 86 PHE A O 1
ATOM 671 N N . GLY A 1 87 ? -16.704 -14.666 2.042 1.00 55.03 87 GLY A N 1
ATOM 672 C CA . GLY A 1 87 ? -18.023 -14.052 2.158 1.00 55.03 87 GLY A CA 1
ATOM 673 C C . GLY A 1 87 ? -18.136 -12.860 1.206 1.00 55.03 87 GLY A C 1
ATOM 674 O O . GLY A 1 87 ? -17.305 -11.953 1.246 1.00 55.03 87 GLY A O 1
ATOM 675 N N . CYS A 1 88 ? -19.158 -12.851 0.347 1.00 47.03 88 CYS A N 1
ATOM 676 C CA . CYS A 1 88 ? -19.571 -11.646 -0.371 1.00 47.03 88 CYS A CA 1
ATOM 677 C C . CYS A 1 88 ? -19.988 -10.571 0.639 1.00 47.03 88 CYS A C 1
ATOM 679 O O . CYS A 1 88 ? -20.886 -10.808 1.446 1.00 47.03 88 CYS A O 1
ATOM 681 N N . SER A 1 89 ? -19.428 -9.367 0.542 1.00 53.03 89 SER A N 1
ATOM 682 C CA . SER A 1 89 ? -20.097 -8.185 1.082 1.00 53.03 89 SER A CA 1
ATOM 683 C C . SER A 1 89 ? -21.383 -7.971 0.279 1.00 53.03 89 SER A C 1
ATOM 685 O O . SER A 1 89 ? -21.332 -7.627 -0.902 1.00 53.03 89 SER A O 1
ATOM 687 N N . ARG A 1 90 ? -22.537 -8.240 0.891 1.00 47.84 90 ARG A N 1
ATOM 688 C CA . ARG A 1 90 ? -23.833 -7.758 0.406 1.00 47.84 90 ARG A CA 1
ATOM 689 C C . ARG A 1 90 ? -24.170 -6.494 1.193 1.00 47.84 90 ARG A C 1
ATOM 691 O O . ARG A 1 90 ? -24.210 -6.574 2.418 1.00 47.84 90 ARG A O 1
ATOM 698 N N . GLY A 1 91 ? -24.455 -5.400 0.486 1.00 42.88 91 GLY A N 1
ATOM 699 C CA . GLY A 1 91 ? -24.934 -4.133 1.049 1.00 42.88 91 GLY A CA 1
ATOM 700 C C . GLY A 1 91 ? -23.981 -2.990 0.788 1.00 42.88 91 GLY A C 1
ATOM 701 O O . GLY A 1 91 ? -23.072 -2.816 1.625 1.00 42.88 91 GLY A O 1
#

Mean predicted aligned error: 10.51 Å

Radius of gyration: 16.37 Å; Cα contacts (8 Å, |Δi|>4): 51; chain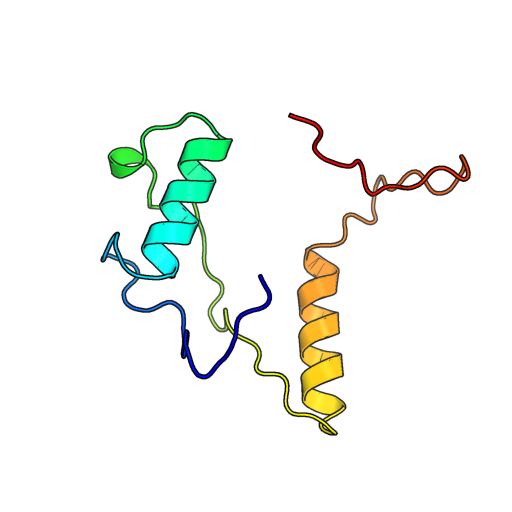s: 1; bounding box: 36×42×33 Å

Solvent-accessible surface area (backbone atoms only — not comparable to full-atom values): 6077 Å² total; per-residue (Å²): 137,89,76,59,59,92,83,48,86,60,50,66,50,77,85,39,63,88,24,56,37,16,46,52,31,43,53,52,22,58,77,69,75,45,63,45,88,84,46,53,79,70,66,77,76,59,100,72,76,73,74,72,78,56,92,89,42,62,67,43,46,51,53,44,49,59,58,50,49,73,74,52,74,66,95,78,56,84,80,84,77,90,68,76,92,72,78,77,89,80,133

Organism: NCBI:txid29472

Secondary structure (DSSP, 8-state):
----TTT-SS---TT-TTSHHHHHHHHHHHHHT--HHHHTTSSPPPSS------TT-HHHHHHHHHHHHTTS--TT---SS---S------

Sequence (91 aa):
LLLNRDTWCGPGDYKDPDSLAGMIKQAWCSALKVDAQTHAVLARFPQRPVSWLTRGDNTQLQQALSKAAYLAKQETKATGDGERNFGCSRG